Protein AF-A0A6J4PQK7-F1 (afdb_monomer)

Structure (mmCIF, N/CA/C/O backbone):
data_AF-A0A6J4PQK7-F1
#
_entry.id   AF-A0A6J4PQK7-F1
#
loop_
_atom_site.group_PDB
_atom_site.id
_atom_site.type_symbol
_atom_site.label_atom_id
_atom_site.label_alt_id
_atom_site.label_comp_id
_atom_site.label_asym_id
_atom_site.label_entity_id
_atom_site.label_seq_id
_atom_site.pdbx_PDB_ins_code
_atom_site.Cartn_x
_atom_site.Cartn_y
_atom_site.Cartn_z
_atom_site.occupancy
_atom_site.B_iso_or_equiv
_atom_site.auth_seq_id
_atom_site.auth_comp_id
_atom_site.auth_asym_id
_atom_site.auth_atom_id
_atom_site.pdbx_PDB_model_num
ATOM 1 N N . MET A 1 1 ? -12.864 -12.134 6.735 1.00 48.53 1 MET A N 1
ATOM 2 C CA . MET A 1 1 ? -11.874 -11.263 7.405 1.00 48.53 1 MET A CA 1
ATOM 3 C C . MET A 1 1 ? -10.686 -11.120 6.469 1.00 48.53 1 MET A C 1
ATOM 5 O O . MET A 1 1 ? -10.091 -12.139 6.140 1.00 48.53 1 MET A O 1
ATOM 9 N N . GLY A 1 2 ? -10.390 -9.917 5.971 1.00 63.81 2 GLY A N 1
ATOM 10 C CA . GLY A 1 2 ? -9.146 -9.696 5.224 1.00 63.81 2 GLY A CA 1
ATOM 11 C C . GLY A 1 2 ? -7.946 -9.910 6.150 1.00 63.81 2 GLY A C 1
ATOM 12 O O . GLY A 1 2 ? -8.005 -9.510 7.312 1.00 63.81 2 GLY A O 1
ATOM 13 N N . HIS A 1 3 ? -6.898 -10.583 5.676 1.00 84.62 3 HIS A N 1
ATOM 14 C CA . HIS A 1 3 ? -5.648 -10.719 6.425 1.00 84.62 3 HIS A CA 1
ATOM 15 C C . HIS A 1 3 ? -4.769 -9.487 6.188 1.00 84.62 3 HIS A C 1
ATOM 17 O O . HIS A 1 3 ? -4.867 -8.839 5.146 1.00 84.62 3 HIS A O 1
ATOM 23 N N . THR A 1 4 ? -3.939 -9.139 7.168 1.00 95.06 4 THR A N 1
ATOM 24 C CA . THR A 1 4 ? -2.961 -8.059 7.018 1.00 95.06 4 THR A CA 1
ATOM 25 C C . THR A 1 4 ? -1.747 -8.555 6.237 1.00 95.06 4 THR A C 1
ATOM 27 O O . THR A 1 4 ? -1.388 -9.730 6.317 1.00 95.06 4 THR A O 1
ATOM 30 N N . LEU A 1 5 ? -1.114 -7.664 5.476 1.00 97.19 5 LEU A N 1
ATOM 31 C CA . LEU A 1 5 ? 0.032 -7.984 4.626 1.00 97.19 5 LEU A CA 1
ATOM 32 C C . LEU A 1 5 ? 1.164 -6.988 4.836 1.00 97.19 5 LEU A C 1
ATOM 34 O O . LEU A 1 5 ? 0.927 -5.793 5.033 1.00 97.19 5 LEU A O 1
ATOM 38 N N . HIS A 1 6 ? 2.405 -7.468 4.768 1.00 98.31 6 HIS A N 1
ATOM 39 C CA . HIS A 1 6 ? 3.550 -6.572 4.705 1.00 98.31 6 HIS A CA 1
ATOM 40 C C . HIS A 1 6 ? 3.570 -5.873 3.338 1.00 98.31 6 HIS A C 1
ATOM 42 O O . HIS A 1 6 ? 3.177 -6.453 2.326 1.00 98.31 6 HIS A O 1
ATOM 48 N N . TYR A 1 7 ? 4.043 -4.625 3.275 1.00 98.31 7 TYR A N 1
ATOM 49 C CA . TYR A 1 7 ? 4.062 -3.865 2.018 1.00 98.31 7 TYR A CA 1
ATOM 50 C C . TYR A 1 7 ? 4.850 -4.576 0.910 1.00 98.31 7 TYR A C 1
ATOM 52 O O . TYR A 1 7 ? 4.584 -4.336 -0.266 1.00 98.31 7 TYR A O 1
ATOM 60 N N . THR A 1 8 ? 5.811 -5.434 1.271 1.00 98.25 8 THR A N 1
ATOM 61 C CA . THR A 1 8 ? 6.530 -6.278 0.311 1.00 98.25 8 THR A CA 1
ATOM 62 C C . THR A 1 8 ? 5.576 -7.218 -0.408 1.00 98.25 8 THR A C 1
ATOM 64 O O . THR A 1 8 ? 5.507 -7.174 -1.629 1.00 98.25 8 THR A O 1
ATOM 67 N N . ASP A 1 9 ? 4.762 -7.961 0.338 1.00 98.25 9 ASP A N 1
ATOM 68 C CA . ASP A 1 9 ? 3.803 -8.909 -0.231 1.00 98.25 9 ASP A CA 1
ATOM 69 C C . ASP A 1 9 ? 2.734 -8.182 -1.055 1.00 98.25 9 ASP A C 1
ATOM 71 O O . ASP A 1 9 ? 2.393 -8.609 -2.153 1.00 98.25 9 ASP A O 1
ATOM 75 N N . ILE A 1 10 ? 2.261 -7.022 -0.580 1.00 97.75 10 ILE A N 1
ATOM 76 C CA . ILE A 1 10 ? 1.335 -6.165 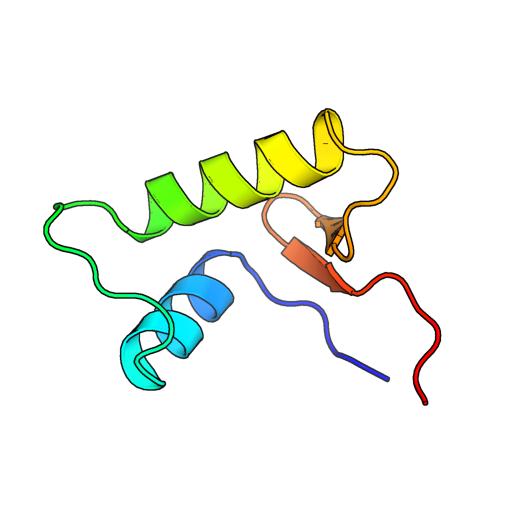-1.340 1.00 97.75 10 ILE A CA 1
ATOM 77 C C . ILE A 1 10 ? 1.963 -5.732 -2.672 1.00 97.75 10 ILE A C 1
ATOM 79 O O . ILE A 1 10 ? 1.284 -5.711 -3.699 1.00 97.75 10 ILE A O 1
ATOM 83 N N . THR A 1 11 ? 3.251 -5.374 -2.662 1.00 98.19 11 THR A N 1
ATOM 84 C CA . THR A 1 11 ? 3.976 -4.965 -3.873 1.00 98.19 11 THR A CA 1
ATOM 85 C C . THR A 1 11 ? 4.064 -6.119 -4.863 1.00 98.19 11 THR A C 1
ATOM 87 O O . THR A 1 11 ? 3.735 -5.920 -6.029 1.00 98.19 11 THR A O 1
ATOM 90 N N . GLU A 1 12 ? 4.470 -7.303 -4.404 1.00 98.19 12 GLU A N 1
ATOM 91 C CA . GLU A 1 12 ? 4.612 -8.486 -5.256 1.00 98.19 12 GLU A CA 1
ATOM 92 C C . GLU A 1 12 ? 3.262 -8.916 -5.839 1.00 98.19 12 GLU A C 1
ATOM 94 O O . GLU A 1 12 ? 3.131 -9.004 -7.056 1.00 98.19 12 GLU A O 1
ATOM 99 N N . ILE A 1 13 ? 2.211 -9.023 -5.017 1.00 97.38 13 ILE A N 1
ATOM 100 C CA . ILE A 1 13 ? 0.855 -9.347 -5.492 1.00 97.38 13 ILE A CA 1
ATOM 101 C C . ILE A 1 13 ? 0.389 -8.341 -6.550 1.00 97.38 13 ILE A C 1
ATOM 103 O O . ILE A 1 13 ? -0.201 -8.729 -7.561 1.00 97.38 13 ILE A O 1
ATOM 107 N N . ALA A 1 14 ? 0.641 -7.045 -6.341 1.00 97.25 14 ALA A N 1
ATOM 108 C CA . ALA A 1 14 ? 0.248 -6.014 -7.294 1.00 97.25 14 ALA A CA 1
ATOM 109 C C . ALA A 1 14 ? 1.029 -6.107 -8.616 1.00 97.25 14 ALA A C 1
ATOM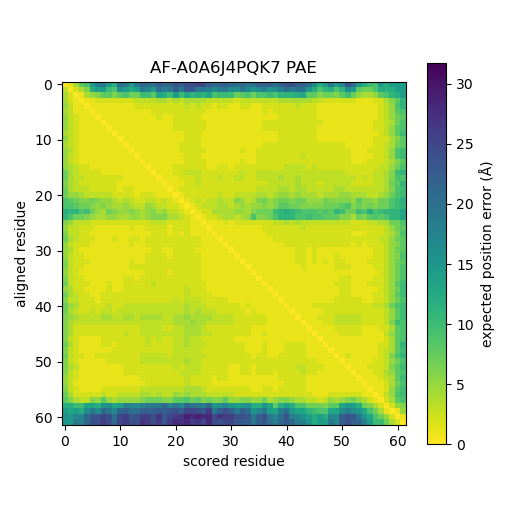 111 O O . ALA A 1 14 ? 0.440 -5.872 -9.670 1.00 97.25 14 ALA A O 1
ATOM 112 N N . LEU A 1 15 ? 2.321 -6.453 -8.577 1.00 97.12 15 LEU A N 1
ATOM 113 C CA . LEU A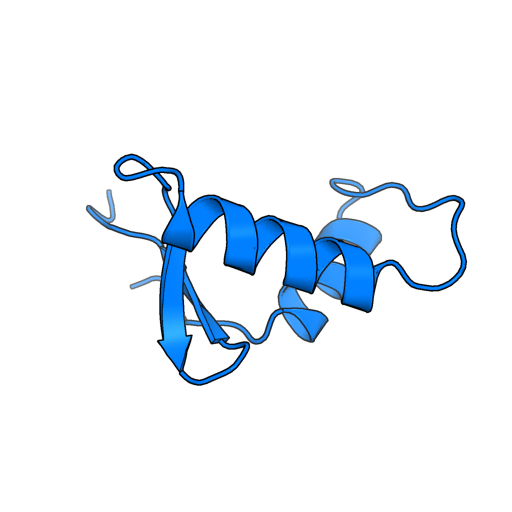 1 15 ? 3.137 -6.682 -9.773 1.00 97.12 15 LEU A CA 1
ATOM 114 C C . LEU A 1 15 ? 2.668 -7.930 -10.529 1.00 97.12 15 LEU A C 1
ATOM 116 O O . LEU A 1 15 ? 2.403 -7.855 -11.728 1.00 97.12 15 LEU A O 1
ATOM 120 N N . GLU A 1 16 ? 2.516 -9.053 -9.827 1.00 97.56 16 GLU A N 1
ATOM 121 C CA . GLU A 1 16 ? 2.108 -10.341 -10.399 1.00 97.56 16 GLU A CA 1
ATOM 122 C C . GLU A 1 16 ? 0.698 -10.288 -10.993 1.00 97.56 16 GLU A C 1
ATOM 124 O O . GLU A 1 16 ? 0.447 -10.832 -12.067 1.00 97.56 16 GLU A O 1
ATOM 129 N N . SER A 1 17 ? -0.215 -9.573 -10.334 1.00 97.00 17 SER A N 1
ATOM 130 C CA . SER A 1 17 ? -1.594 -9.393 -10.805 1.00 97.00 17 SER A CA 1
ATOM 131 C C . SER A 1 17 ? -1.730 -8.309 -11.883 1.00 97.00 17 SER A C 1
ATOM 133 O O . SER A 1 17 ? -2.829 -8.079 -12.385 1.00 97.00 17 SER A O 1
ATOM 135 N N . GLY A 1 18 ? -0.649 -7.596 -12.221 1.00 96.81 18 GLY A N 1
ATOM 136 C CA . GLY A 1 18 ? -0.658 -6.510 -13.205 1.00 96.81 18 GLY A CA 1
ATOM 137 C C . GLY A 1 18 ? -1.330 -5.210 -12.738 1.00 96.81 18 GLY A C 1
ATOM 138 O O . GLY A 1 18 ? -1.505 -4.294 -13.541 1.00 96.81 18 GLY A O 1
ATOM 139 N N . TYR A 1 19 ? -1.683 -5.093 -11.454 1.00 95.81 19 TYR A N 1
ATOM 140 C CA . TYR A 1 19 ? -2.214 -3.858 -10.860 1.00 95.81 19 TYR A CA 1
ATOM 141 C C . TYR A 1 19 ? -1.149 -2.770 -10.713 1.00 95.81 19 TYR A C 1
ATOM 143 O O . TYR A 1 19 ? -1.459 -1.579 -10.716 1.00 95.81 19 TYR A O 1
ATOM 151 N N . LEU A 1 20 ? 0.113 -3.175 -10.585 1.00 95.00 20 LEU A N 1
ATOM 152 C CA . LEU A 1 20 ? 1.264 -2.293 -10.548 1.00 95.00 20 LEU A CA 1
ATOM 153 C C . LEU A 1 20 ? 2.179 -2.606 -11.727 1.00 95.00 20 LEU A C 1
ATOM 155 O O . LEU A 1 20 ? 2.604 -3.738 -11.922 1.00 95.00 20 LEU A O 1
ATOM 159 N N . VAL A 1 21 ? 2.564 -1.567 -12.463 1.00 93.88 21 VAL A N 1
ATOM 160 C CA . VAL A 1 21 ? 3.661 -1.636 -13.430 1.00 93.88 21 VAL A CA 1
ATOM 161 C C . VAL A 1 21 ? 4.778 -0.730 -12.932 1.00 93.88 21 VAL A C 1
ATOM 163 O O . VAL A 1 21 ? 4.605 0.485 -12.837 1.00 93.88 21 VAL A O 1
ATOM 166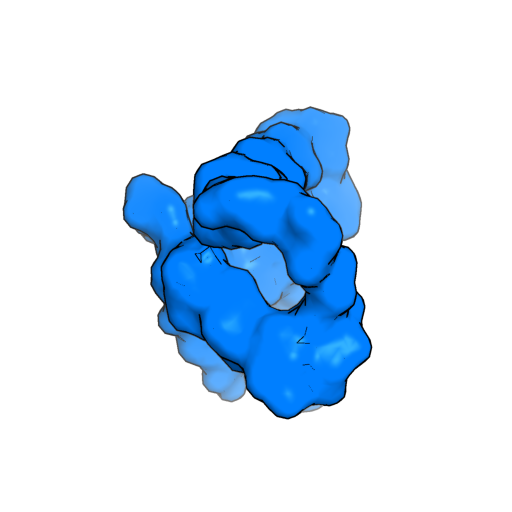 N N . SER A 1 22 ? 5.940 -1.305 -12.623 1.00 90.81 22 SER A N 1
ATOM 167 C CA . SER A 1 22 ? 7.118 -0.540 -12.206 1.00 90.81 22 SER A CA 1
ATOM 168 C C . SER A 1 22 ? 8.153 -0.475 -13.322 1.00 90.81 22 SER A C 1
ATOM 170 O O . SER A 1 22 ? 8.631 -1.496 -13.802 1.00 90.81 22 SER A O 1
ATOM 172 N N . ARG A 1 23 ? 8.555 0.744 -13.693 1.00 90.19 23 ARG A N 1
ATOM 173 C CA . ARG A 1 23 ? 9.725 1.002 -14.557 1.00 90.19 23 ARG A CA 1
ATOM 174 C C . ARG A 1 23 ? 10.978 1.379 -13.756 1.00 90.19 23 ARG A C 1
ATOM 176 O O . ARG A 1 23 ? 12.034 1.612 -14.332 1.00 90.19 23 ARG A O 1
ATOM 183 N N . GLY A 1 24 ? 10.843 1.502 -12.434 1.00 88.31 24 GLY A N 1
ATOM 184 C CA . GLY A 1 24 ? 11.901 1.918 -11.516 1.00 88.31 24 GLY A CA 1
ATOM 185 C C . GLY A 1 24 ? 12.544 0.745 -10.777 1.00 88.31 24 GLY A C 1
ATOM 186 O O . GLY A 1 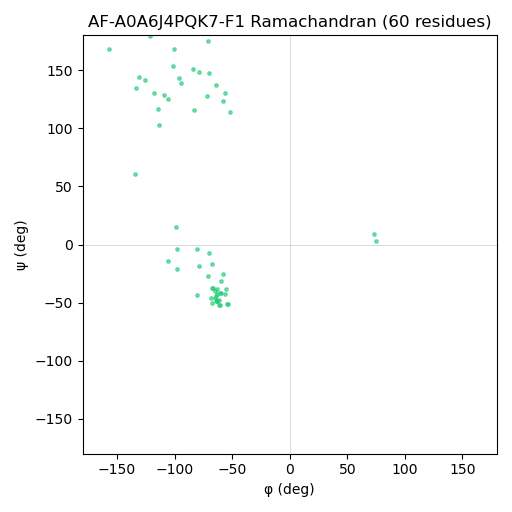24 ? 12.028 -0.369 -10.772 1.00 88.31 24 GLY A O 1
ATOM 187 N N . ARG A 1 25 ? 13.671 1.020 -10.107 1.00 93.88 25 ARG A N 1
ATOM 188 C CA . ARG A 1 25 ? 14.507 -0.002 -9.448 1.00 93.88 25 ARG A CA 1
ATOM 189 C C . ARG A 1 25 ? 13.978 -0.483 -8.093 1.00 93.88 25 ARG A C 1
ATOM 191 O O . ARG A 1 25 ? 14.424 -1.518 -7.616 1.00 93.88 25 ARG A O 1
ATOM 198 N N . THR A 1 26 ? 13.086 0.271 -7.448 1.00 96.06 26 THR A N 1
ATOM 199 C CA . THR A 1 26 ? 12.681 0.022 -6.050 1.00 96.06 26 THR A CA 1
ATOM 200 C C . THR A 1 26 ? 11.159 0.095 -5.845 1.00 96.06 26 THR A C 1
ATOM 202 O O . THR A 1 26 ? 10.703 0.931 -5.059 1.00 96.06 26 THR A O 1
ATOM 205 N N . PRO A 1 27 ? 10.353 -0.754 -6.518 1.00 97.00 27 PRO A N 1
ATOM 206 C CA . PRO A 1 27 ? 8.889 -0.737 -6.385 1.00 97.00 27 PRO A CA 1
ATOM 207 C C . PRO A 1 27 ? 8.427 -0.882 -4.928 1.00 97.00 27 PRO A C 1
ATOM 209 O O . PRO A 1 27 ? 7.543 -0.160 -4.485 1.00 97.00 27 PRO A O 1
ATOM 212 N N . HIS A 1 28 ? 9.121 -1.714 -4.156 1.00 98.19 28 HIS A N 1
ATOM 213 C CA . HIS A 1 28 ? 8.926 -1.921 -2.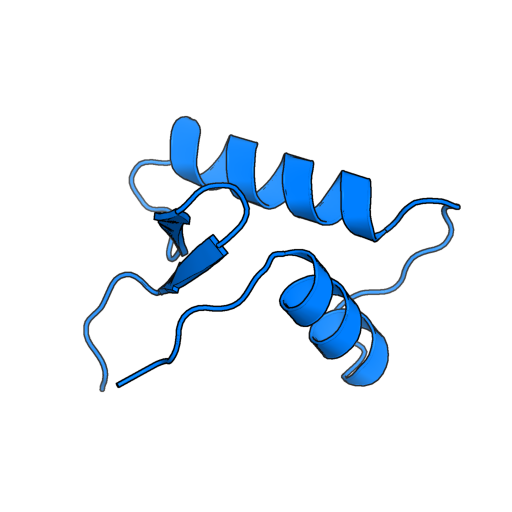722 1.00 98.19 28 HIS A CA 1
ATOM 214 C C . HIS A 1 28 ? 8.992 -0.634 -1.893 1.00 98.19 28 HIS A C 1
ATOM 216 O O . HIS A 1 28 ? 8.091 -0.335 -1.110 1.00 98.19 28 HIS A O 1
ATOM 222 N N . ASN A 1 29 ? 10.050 0.161 -2.077 1.00 97.75 29 ASN A N 1
ATOM 223 C CA . ASN A 1 29 ? 10.224 1.416 -1.344 1.00 97.75 29 ASN A CA 1
ATOM 224 C C . ASN A 1 29 ? 9.153 2.434 -1.739 1.00 97.75 29 ASN A C 1
ATOM 226 O O . ASN A 1 29 ? 8.653 3.164 -0.885 1.00 97.75 29 ASN A O 1
ATOM 230 N N . THR A 1 30 ? 8.785 2.462 -3.023 1.00 97.12 30 THR A N 1
ATOM 231 C CA . THR A 1 30 ? 7.713 3.322 -3.529 1.00 97.12 30 THR A CA 1
ATOM 232 C C . THR A 1 30 ? 6.358 2.924 -2.947 1.00 97.12 30 THR A C 1
ATOM 234 O O . THR A 1 30 ? 5.646 3.797 -2.456 1.00 97.12 30 THR A O 1
ATOM 237 N N . MET A 1 31 ? 6.019 1.630 -2.930 1.00 97.94 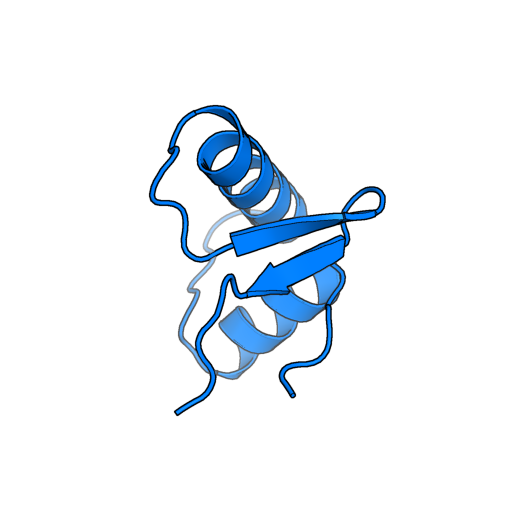31 MET A N 1
ATOM 238 C CA . MET A 1 31 ? 4.778 1.124 -2.337 1.00 97.94 31 MET A CA 1
ATOM 239 C C . MET A 1 31 ? 4.714 1.438 -0.841 1.00 97.94 31 MET A C 1
ATOM 241 O O . MET A 1 31 ? 3.724 2.002 -0.379 1.00 97.94 31 MET A O 1
ATOM 245 N N . ARG A 1 32 ? 5.796 1.171 -0.093 1.00 98.25 32 ARG A N 1
ATOM 246 C CA . ARG A 1 32 ? 5.898 1.537 1.327 1.00 98.25 32 ARG A CA 1
ATOM 247 C C . ARG A 1 32 ? 5.620 3.021 1.539 1.00 98.25 32 ARG A C 1
ATOM 249 O O . ARG A 1 32 ? 4.794 3.372 2.373 1.00 98.25 32 ARG A O 1
ATOM 256 N N . ALA A 1 33 ? 6.301 3.888 0.789 1.00 98.06 33 ALA A N 1
ATOM 257 C CA . ALA A 1 33 ? 6.125 5.330 0.912 1.00 98.06 33 ALA A CA 1
ATOM 258 C C . ALA A 1 33 ? 4.684 5.748 0.595 1.00 98.06 33 ALA A C 1
ATOM 260 O O . ALA A 1 33 ? 4.117 6.553 1.325 1.00 98.06 33 ALA A O 1
ATOM 261 N N . ARG A 1 34 ? 4.074 5.171 -0.448 1.00 97.31 34 ARG A N 1
ATOM 262 C CA . ARG A 1 34 ? 2.697 5.478 -0.841 1.00 97.31 34 ARG A CA 1
ATOM 263 C C . ARG A 1 34 ? 1.695 5.083 0.240 1.00 97.31 34 ARG A C 1
ATOM 265 O O . ARG A 1 34 ? 0.886 5.921 0.616 1.00 97.31 34 ARG A O 1
ATOM 272 N N . LEU A 1 35 ? 1.794 3.864 0.769 1.00 98.06 35 LEU A N 1
ATOM 273 C CA . LEU A 1 35 ? 0.926 3.376 1.843 1.00 98.06 35 LEU A CA 1
ATOM 274 C C . LEU A 1 35 ? 1.121 4.172 3.139 1.00 98.06 35 LEU A C 1
ATOM 276 O O . LEU A 1 35 ? 0.150 4.545 3.784 1.00 98.06 35 LEU A O 1
ATOM 280 N N . SER A 1 36 ? 2.368 4.461 3.529 1.00 98.06 36 SER A N 1
ATOM 281 C CA . SER A 1 36 ? 2.654 5.262 4.727 1.00 98.06 36 SER A CA 1
ATOM 282 C C . SER A 1 36 ? 2.123 6.691 4.627 1.00 98.06 36 SER A C 1
ATOM 284 O O . SER A 1 36 ? 1.601 7.202 5.610 1.00 98.06 36 SER A O 1
ATOM 286 N N . VAL A 1 37 ? 2.284 7.344 3.472 1.00 98.44 37 VAL A N 1
ATOM 287 C CA . VAL A 1 37 ? 1.784 8.708 3.251 1.00 98.44 37 VAL A CA 1
ATOM 288 C C . VAL A 1 37 ? 0.261 8.719 3.222 1.00 98.44 37 VAL A C 1
ATOM 290 O O . VAL A 1 37 ? -0.331 9.550 3.897 1.00 98.44 37 VAL A O 1
ATOM 293 N N . ASP A 1 38 ? -0.369 7.783 2.506 1.00 97.94 38 ASP A N 1
ATOM 294 C CA . ASP A 1 38 ? -1.830 7.703 2.429 1.00 97.94 38 ASP A CA 1
ATOM 295 C C . ASP A 1 38 ? -2.446 7.475 3.816 1.00 97.94 38 ASP A C 1
ATOM 297 O O . ASP A 1 38 ? -3.231 8.294 4.268 1.00 97.94 38 ASP A O 1
ATOM 301 N N . VAL A 1 39 ? -2.001 6.466 4.571 1.00 96.81 39 VAL A N 1
ATOM 302 C CA . VAL A 1 39 ? -2.531 6.208 5.927 1.00 96.81 39 VAL A CA 1
ATOM 303 C C . VAL A 1 39 ? -2.327 7.392 6.886 1.00 96.81 39 VAL A C 1
ATOM 305 O O . VAL A 1 39 ? -3.127 7.585 7.797 1.00 96.81 39 VAL A O 1
ATOM 308 N N . ARG A 1 40 ? -1.257 8.179 6.721 1.00 96.75 40 ARG A N 1
ATOM 309 C CA . ARG A 1 40 ? -0.966 9.325 7.597 1.00 96.75 40 ARG A CA 1
ATOM 310 C C . ARG A 1 40 ? -1.781 10.565 7.233 1.00 96.75 40 ARG A C 1
ATOM 312 O O . ARG A 1 40 ? -2.245 11.263 8.130 1.00 96.75 40 ARG A O 1
ATOM 319 N N . ASP A 1 41 ? -1.896 10.854 5.941 1.00 97.88 41 ASP A N 1
ATOM 320 C CA . ASP A 1 41 ? -2.369 12.148 5.448 1.00 97.88 41 ASP A CA 1
ATOM 321 C C . ASP A 1 41 ? -3.810 12.076 4.899 1.00 97.88 41 ASP A C 1
ATOM 323 O O . ASP A 1 41 ? -4.443 13.114 4.715 1.00 97.88 41 ASP A O 1
ATOM 327 N N . ASN A 1 42 ? -4.349 10.872 4.663 1.00 96.81 42 ASN A N 1
ATOM 328 C CA . ASN A 1 42 ? -5.704 10.632 4.167 1.00 96.81 42 ASN A CA 1
ATOM 329 C C . ASN A 1 42 ? -6.574 9.936 5.241 1.00 96.81 42 ASN A C 1
ATOM 331 O O . ASN A 1 42 ? -6.473 8.719 5.420 1.00 96.81 42 ASN A O 1
ATOM 335 N N . PRO A 1 43 ? -7.468 10.667 5.936 1.00 92.75 43 PRO A N 1
ATOM 336 C CA . PRO A 1 43 ? -8.351 10.086 6.951 1.00 92.75 43 PRO A CA 1
ATOM 337 C C . PRO A 1 43 ? -9.396 9.120 6.371 1.00 92.75 43 PRO A C 1
ATOM 339 O O . PRO A 1 43 ? -9.966 8.333 7.119 1.00 92.75 43 PRO A O 1
ATOM 342 N N . GLU A 1 44 ? -9.631 9.160 5.057 1.00 95.06 44 GLU A N 1
ATOM 343 C CA . GLU A 1 44 ? -10.525 8.253 4.328 1.00 95.06 44 GLU A CA 1
ATOM 344 C C . GLU A 1 44 ? -9.751 7.111 3.644 1.00 95.06 44 GLU A C 1
ATOM 346 O O . GLU A 1 44 ? -10.281 6.439 2.756 1.00 95.06 44 GLU A O 1
ATOM 351 N N . SER A 1 45 ? -8.481 6.891 4.015 1.00 94.69 45 SER A N 1
ATOM 352 C CA . SER A 1 45 ? -7.696 5.787 3.467 1.00 94.69 45 SER A CA 1
ATOM 353 C C . SER A 1 45 ? -8.417 4.456 3.712 1.00 94.69 45 SER A C 1
ATOM 355 O O . SER A 1 45 ? -8.770 4.142 4.852 1.00 94.69 45 SER A O 1
ATOM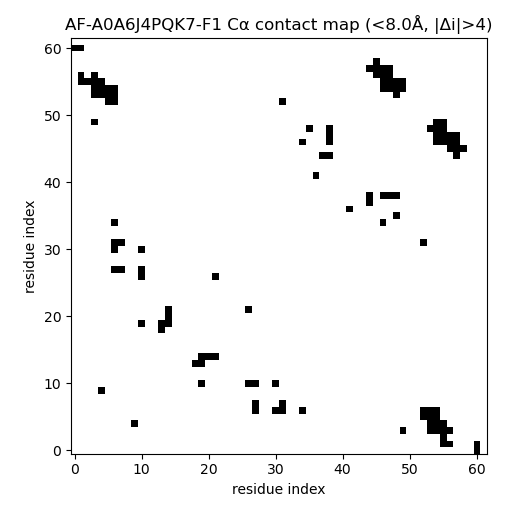 357 N N . PRO A 1 46 ? -8.579 3.608 2.679 1.00 93.25 46 PRO A N 1
ATOM 358 C CA . PRO A 1 46 ? -9.112 2.265 2.870 1.00 93.25 46 PRO A CA 1
ATOM 359 C C . PRO A 1 46 ? -8.119 1.361 3.611 1.00 93.25 46 PRO A C 1
ATOM 361 O O . PRO A 1 46 ? -8.464 0.231 3.947 1.00 93.25 46 PRO A O 1
ATOM 364 N N . PHE A 1 47 ? -6.887 1.820 3.853 1.00 94.81 47 PHE A N 1
ATOM 365 C CA . PHE A 1 47 ? -5.854 1.069 4.546 1.00 94.81 47 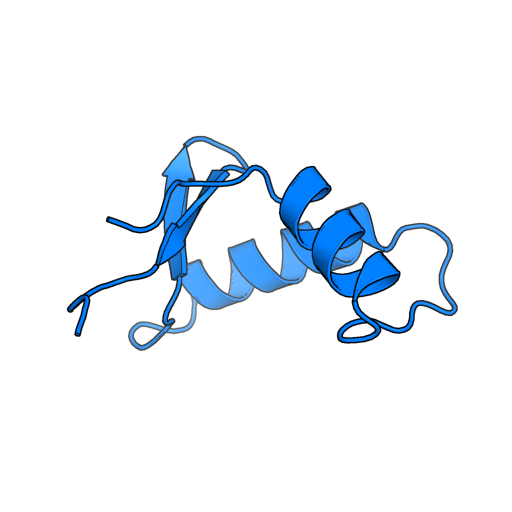PHE A CA 1
ATOM 366 C C . PHE A 1 47 ? -5.697 1.517 6.000 1.00 94.81 47 PHE A C 1
ATOM 368 O O . PHE A 1 47 ? -5.945 2.658 6.385 1.00 94.81 47 PHE A O 1
ATOM 375 N N . VAL A 1 48 ? -5.220 0.592 6.825 1.00 94.69 48 VAL A N 1
ATOM 376 C CA . VAL A 1 48 ? -4.767 0.862 8.190 1.00 94.69 48 VAL A CA 1
ATOM 377 C C . VAL A 1 48 ? -3.433 0.169 8.419 1.00 94.69 48 VAL A C 1
ATOM 379 O O . VAL A 1 48 ? -3.265 -0.994 8.055 1.00 94.69 48 VAL A O 1
ATOM 382 N N . GLN A 1 49 ? -2.470 0.872 9.017 1.00 95.81 49 GLN A N 1
ATOM 383 C CA . GLN A 1 49 ? -1.209 0.262 9.429 1.00 95.81 49 GLN A CA 1
ATOM 384 C C . GLN A 1 49 ? -1.390 -0.415 10.792 1.00 95.81 49 GLN A C 1
ATOM 386 O O . GLN A 1 49 ? -1.641 0.255 11.790 1.00 95.81 49 GLN A O 1
ATOM 391 N N . THR A 1 50 ? -1.251 -1.739 10.842 1.00 95.56 50 THR A N 1
ATOM 392 C CA . THR A 1 50 ? -1.454 -2.529 12.071 1.00 95.56 50 THR A CA 1
ATOM 393 C C . THR A 1 50 ? -0.147 -2.856 12.793 1.00 95.56 50 THR A C 1
ATOM 395 O O . THR A 1 50 ? -0.158 -3.174 13.978 1.00 95.56 50 THR A O 1
ATOM 398 N N . ALA A 1 51 ? 0.980 -2.801 12.081 1.00 96.31 51 ALA A N 1
ATOM 399 C CA . ALA A 1 51 ? 2.340 -2.939 12.604 1.00 96.31 51 ALA A CA 1
ATOM 400 C C . ALA A 1 51 ? 3.328 -2.267 11.626 1.00 96.31 51 ALA A C 1
ATOM 402 O O . ALA A 1 51 ? 2.928 -1.928 10.508 1.00 96.31 51 ALA A O 1
ATOM 403 N N . PRO A 1 52 ? 4.610 -2.055 11.986 1.00 97.12 52 PRO A N 1
ATOM 404 C CA . PRO A 1 52 ? 5.584 -1.455 11.076 1.00 97.12 52 PRO A CA 1
ATOM 405 C C . PRO A 1 52 ? 5.628 -2.169 9.718 1.00 97.12 52 PRO A C 1
ATOM 407 O O . PRO A 1 52 ? 5.991 -3.336 9.628 1.00 97.12 52 PRO A O 1
ATOM 410 N N . GLY A 1 53 ? 5.226 -1.459 8.661 1.00 97.44 53 GLY A N 1
ATOM 411 C CA . GLY A 1 53 ? 5.191 -1.992 7.296 1.00 97.44 53 GLY A CA 1
ATOM 412 C C . GLY A 1 53 ? 4.054 -2.975 6.992 1.00 97.44 53 GLY A C 1
ATOM 413 O O . GLY A 1 53 ? 3.998 -3.463 5.868 1.00 97.44 53 GLY A O 1
ATOM 414 N N . VAL A 1 54 ? 3.148 -3.241 7.935 1.00 98.00 54 VAL A N 1
ATOM 415 C CA . VAL A 1 54 ? 2.028 -4.182 7.783 1.00 98.00 54 VAL A CA 1
ATOM 416 C C . VAL A 1 54 ? 0.710 -3.423 7.705 1.00 98.00 54 VAL A C 1
ATOM 418 O O . VAL A 1 54 ? 0.416 -2.595 8.570 1.00 98.00 54 VAL A O 1
ATOM 421 N N . TYR A 1 55 ? -0.086 -3.726 6.682 1.00 97.12 55 TYR A N 1
ATOM 422 C CA . TYR A 1 55 ? -1.320 -3.021 6.361 1.00 97.12 55 TYR A CA 1
ATOM 423 C C . TYR A 1 55 ? -2.503 -3.982 6.264 1.00 97.12 55 TYR A C 1
ATOM 425 O O . TYR A 1 55 ? -2.380 -5.096 5.758 1.00 97.12 55 TYR A O 1
ATOM 433 N N . GLY A 1 56 ? -3.655 -3.532 6.747 1.00 94.75 56 GLY A N 1
ATOM 434 C CA . GLY A 1 56 ? -4.956 -4.160 6.539 1.00 94.75 56 GLY A CA 1
ATOM 435 C C . GLY A 1 56 ? -5.926 -3.195 5.868 1.00 94.75 56 GLY A C 1
ATOM 436 O O . GLY A 1 56 ? -5.580 -2.041 5.614 1.00 94.75 56 GLY A O 1
ATOM 437 N N . LEU A 1 57 ? -7.144 -3.665 5.609 1.00 92.56 57 LEU A N 1
ATOM 438 C CA . LEU A 1 57 ? -8.237 -2.833 5.108 1.00 92.56 57 LEU A CA 1
ATOM 439 C C . LEU A 1 57 ? -9.107 -2.332 6.266 1.00 92.56 57 LEU A C 1
ATOM 441 O O . LEU A 1 57 ? -9.419 -3.096 7.183 1.00 92.56 57 LEU A O 1
ATOM 445 N N . GLN A 1 58 ? -9.519 -1.067 6.208 1.00 84.94 58 GLN A N 1
ATOM 446 C CA . GLN A 1 58 ? -10.592 -0.540 7.045 1.00 84.94 58 GLN A CA 1
ATOM 447 C C . GLN A 1 58 ? -11.923 -1.124 6.546 1.00 84.94 58 GLN A C 1
ATOM 449 O O . GLN A 1 58 ? -12.205 -1.127 5.350 1.00 84.94 58 GLN A O 1
ATOM 454 N N . GLY A 1 59 ? -12.702 -1.719 7.451 1.00 72.69 59 GLY A N 1
ATOM 455 C CA . GLY A 1 59 ? -13.969 -2.377 7.115 1.00 72.69 59 GLY A CA 1
ATOM 456 C C . GLY A 1 59 ? -15.103 -1.403 6.735 1.00 72.69 59 GLY A C 1
ATOM 457 O O . GLY A 1 59 ? -14.937 -0.194 6.878 1.00 72.69 59 GLY A O 1
ATOM 458 N N . PRO A 1 60 ? -16.280 -1.923 6.320 1.00 56.53 60 PRO A N 1
ATOM 459 C CA . PRO A 1 60 ? -16.759 -3.267 6.636 1.00 56.53 60 PRO A CA 1
ATOM 460 C C . PRO A 1 60 ? -16.463 -4.293 5.537 1.00 56.53 60 PRO A C 1
ATOM 462 O O . PRO A 1 60 ? -16.536 -4.004 4.346 1.00 56.53 60 PRO A O 1
ATOM 465 N N . ALA A 1 61 ? -16.152 -5.522 5.963 1.00 49.75 61 ALA A N 1
ATOM 466 C CA . ALA A 1 61 ? -16.299 -6.682 5.095 1.00 49.75 61 ALA A CA 1
ATOM 467 C C . ALA A 1 61 ? -17.767 -6.741 4.652 1.00 49.75 61 ALA A C 1
ATOM 469 O O . ALA A 1 61 ? -18.649 -6.738 5.514 1.00 49.75 61 ALA A O 1
ATOM 470 N N . LEU A 1 62 ? -18.011 -6.739 3.341 1.00 40.44 62 LEU A N 1
ATOM 471 C CA . LEU A 1 62 ? -19.288 -7.209 2.809 1.00 40.44 62 LEU A CA 1
ATOM 472 C C . LEU A 1 62 ? -19.519 -8.664 3.239 1.00 40.44 62 LEU A C 1
ATOM 474 O O . LEU A 1 62 ? -18.521 -9.428 3.277 1.00 40.44 62 LEU A O 1
#

Foldseek 3Di:
DWDKDALVVVQVCCVVVVVDDDPDDCSSVVSQVVLVCCQVPPPPDQWDDPDVRIIDGDDDDD

InterPro domains:
  IPR007759 ASXL, HARE-HTH domain [PF05066] (2-58)
  IPR007759 ASXL, HARE-HTH domain [PS51913] (1-60)

Radius of gyration: 11.82 Å; Cα contacts (8 Å, |Δi|>4): 62; chains: 1; bounding box: 34×23×27 Å

Nearest PDB structures (foldseek):
  2rv8-assembly1_A  TM=4.760E-01  e=1.798E+00  Mycobacterium tuberculosis CAS/NITR204
  4b09-assembly5_J  TM=4.814E-01  e=3.599E+00  Escherichia coli str. K-12 substr. MG1655
  8f38-assembly1_A  TM=3.152E-01  e=5.091E+00  synthetic construct

Mean predicted aligned error: 3.95 Å

Solvent-accessible surface area (backbone atoms only — not comparable to full-atom values): 3815 Å² total; per-residue (Å²): 132,89,74,70,40,43,37,59,58,53,39,50,53,27,44,78,70,62,78,40,86,76,94,64,96,51,56,49,61,52,45,40,52,50,52,54,48,38,52,71,76,33,94,82,41,58,49,38,77,82,48,96,64,24,36,33,71,58,74,81,83,130

pLDDT: mean 91.94, std 12.77, range [40.44, 98.44]

Secondary structure (DSSP, 8-state):
-PPPEEHHHHHHHHHHTTS----SS-HHHHHHHHHHHHHHH-TT-SEEEEETTEEEE-S---

Sequence (62 aa):
MGHTLHYTDITEIALESGYLVSRGRTPHNTMRARLSVDVRDNPESPFVQTAPGVYGLQGPAL

Organism: NCBI:txid349277